Protein AF-A0A1G8K9H3-F1 (afdb_monomer)

Radius of gyration: 11.38 Å; Cα contacts (8 Å, |Δi|>4): 30; chains: 1; bounding box: 22×36×21 Å

Sequence (58 aa):
MRSDSGHNGGVLDTSARLLRLLSLLQTRRDWPGPELAERLGVARRTVRRDVERLRGAR

Secondary structure (DSSP, 8-state):
----------HHHHHHHHHHHHHHHHH-S---HHHHHHHHTS-HHHHHHHHHHHHTT-

Mean predicted aligned error: 6.35 Å

pLDDT: mean 82.4, std 15.7, range [42.59, 93.88]

InterPro domains:
  IPR001034 DeoR-type HTH domain [PS51000] (14-58)
  IPR013196 Helix-turn-helix, type 11 [PF08279] (17-56)
  IPR018356 Transcription regulator, HTH DeoR-type, conserved site [PS00894] (17-51)
  IPR036388 Winged helix-like DNA-binding domain superfamily [G3DSA:1.10.10.10] (3-58)
  IPR036390 Winged helix DNA-binding domain superfamily [SS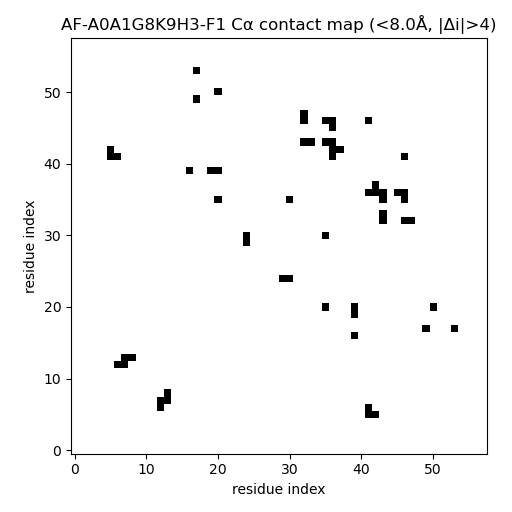F46785] (14-56)

Structure (mmCIF, N/CA/C/O backbone):
data_AF-A0A1G8K9H3-F1
#
_entry.id   AF-A0A1G8K9H3-F1
#
loop_
_atom_site.group_PDB
_atom_site.id
_atom_site.type_symbol
_atom_site.label_atom_id
_atom_site.label_alt_id
_atom_site.label_comp_id
_atom_site.label_asym_id
_atom_site.label_entity_id
_atom_site.label_seq_id
_atom_site.pdbx_PDB_ins_code
_atom_site.Cartn_x
_atom_site.Cartn_y
_atom_site.Cartn_z
_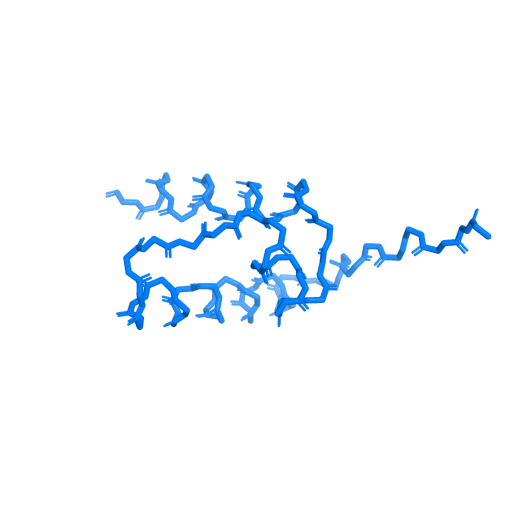atom_site.occupancy
_atom_site.B_iso_or_equiv
_atom_site.auth_seq_id
_atom_site.auth_comp_id
_atom_site.auth_asym_id
_atom_site.auth_atom_id
_atom_site.pdbx_PDB_model_num
ATOM 1 N N . MET A 1 1 ? 1.144 -23.865 -8.337 1.00 42.59 1 MET A N 1
ATOM 2 C CA . MET A 1 1 ? 1.512 -23.085 -7.133 1.00 42.59 1 MET A CA 1
ATOM 3 C C . MET A 1 1 ? 2.880 -22.446 -7.339 1.00 42.59 1 MET A C 1
ATOM 5 O O . MET A 1 1 ? 3.865 -22.959 -6.836 1.00 42.59 1 MET A O 1
ATOM 9 N N . ARG A 1 2 ? 2.947 -21.404 -8.176 1.00 46.09 2 ARG A N 1
ATOM 10 C CA . ARG A 1 2 ? 4.102 -20.524 -8.434 1.00 46.09 2 ARG A CA 1
ATOM 11 C C . ARG A 1 2 ? 3.650 -19.529 -9.504 1.00 46.09 2 ARG A C 1
ATOM 13 O O . ARG A 1 2 ? 3.284 -19.970 -10.581 1.00 46.09 2 ARG A O 1
ATOM 20 N N . SER A 1 3 ? 3.603 -18.253 -9.137 1.00 43.28 3 SER A N 1
ATOM 21 C CA . SER A 1 3 ? 3.918 -17.087 -9.974 1.00 43.28 3 SER A CA 1
ATOM 22 C C . SER A 1 3 ? 3.944 -15.888 -9.039 1.00 43.28 3 SER A C 1
ATOM 24 O O . SER A 1 3 ? 3.003 -15.112 -8.907 1.00 43.28 3 SER A O 1
ATOM 26 N N . ASP A 1 4 ? 5.050 -15.837 -8.304 1.00 48.03 4 ASP A N 1
ATOM 27 C CA . ASP A 1 4 ? 5.529 -14.673 -7.580 1.00 48.03 4 ASP A CA 1
ATOM 28 C C . ASP A 1 4 ? 6.036 -13.665 -8.628 1.00 48.03 4 ASP A C 1
ATOM 30 O O . ASP A 1 4 ? 7.234 -13.491 -8.819 1.00 48.03 4 ASP A O 1
ATOM 34 N N . SER A 1 5 ? 5.128 -13.077 -9.410 1.00 49.81 5 SER A N 1
ATOM 35 C CA . SER A 1 5 ? 5.478 -12.032 -10.374 1.00 49.81 5 SER A CA 1
ATOM 36 C C . SER A 1 5 ? 5.321 -10.691 -9.686 1.00 49.81 5 SER A C 1
ATOM 38 O O . SER A 1 5 ? 4.284 -10.034 -9.746 1.00 49.81 5 SER A O 1
ATOM 40 N N . GLY A 1 6 ? 6.384 -10.305 -8.983 1.00 52.69 6 GLY A N 1
ATOM 41 C CA . GLY A 1 6 ? 6.568 -8.935 -8.552 1.00 52.69 6 GLY A CA 1
ATOM 42 C C . GLY A 1 6 ? 6.502 -8.015 -9.766 1.00 52.69 6 GLY A C 1
ATOM 43 O O . GLY A 1 6 ? 7.391 -8.051 -10.614 1.00 52.69 6 GLY A O 1
ATOM 44 N N . HIS A 1 7 ? 5.466 -7.176 -9.819 1.00 55.84 7 HIS A N 1
ATOM 45 C CA . HIS A 1 7 ? 5.506 -5.915 -10.552 1.00 55.84 7 HIS A CA 1
ATOM 46 C C . HIS A 1 7 ? 6.663 -5.087 -9.969 1.00 55.84 7 HIS A C 1
ATOM 48 O O . HIS A 1 7 ? 6.519 -4.346 -8.999 1.00 55.84 7 HIS A O 1
ATOM 54 N N . ASN A 1 8 ? 7.857 -5.323 -10.503 1.00 59.03 8 ASN A N 1
ATOM 55 C CA . ASN A 1 8 ? 9.032 -4.477 -10.370 1.00 59.03 8 ASN A CA 1
ATOM 56 C C . ASN A 1 8 ? 9.160 -3.704 -11.691 1.00 59.03 8 ASN A C 1
ATOM 58 O O . ASN A 1 8 ? 10.198 -3.717 -12.348 1.00 59.03 8 ASN A O 1
ATOM 62 N N . GLY A 1 9 ? 8.047 -3.108 -12.136 1.00 53.75 9 GLY A N 1
ATOM 63 C CA . GLY A 1 9 ? 8.099 -2.109 -13.191 1.00 53.75 9 GLY A CA 1
ATOM 64 C C . GLY A 1 9 ? 8.869 -0.909 -12.648 1.00 53.75 9 GLY A C 1
ATOM 65 O O . GLY A 1 9 ? 8.873 -0.670 -11.439 1.00 53.75 9 GLY A O 1
ATOM 66 N N . GLY A 1 10 ? 9.569 -0.183 -13.515 1.00 67.00 10 GLY A N 1
ATOM 67 C CA . GLY A 1 10 ? 10.428 0.938 -13.130 1.00 67.00 10 GLY A CA 1
ATOM 68 C C . GLY A 1 10 ? 9.732 2.025 -12.294 1.00 67.00 10 GLY A C 1
ATOM 69 O O . GLY A 1 10 ? 8.564 1.934 -11.933 1.00 67.00 10 GLY A O 1
ATOM 70 N N . VAL A 1 11 ? 10.452 3.106 -11.992 1.00 68.19 11 VAL A N 1
ATOM 71 C CA . VAL A 1 11 ? 9.991 4.205 -11.113 1.00 68.19 11 VAL A CA 1
AT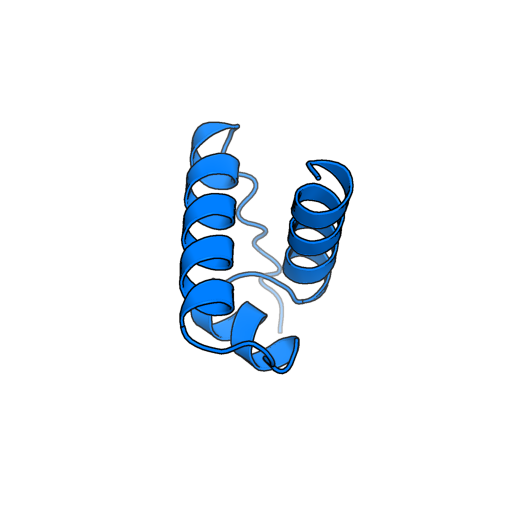OM 72 C C . VAL A 1 11 ? 8.540 4.647 -11.385 1.00 68.19 11 VAL A C 1
ATOM 74 O O . VAL A 1 11 ? 7.804 4.892 -10.435 1.00 68.19 11 VAL A O 1
ATOM 77 N N . LEU A 1 12 ? 8.097 4.659 -12.648 1.00 69.19 12 LEU A N 1
ATOM 78 C CA . LEU A 1 12 ? 6.720 4.985 -13.040 1.00 69.19 12 LEU A CA 1
ATOM 79 C C . LEU A 1 12 ? 5.656 4.006 -12.498 1.00 69.19 12 LEU A C 1
ATOM 81 O O . LEU A 1 12 ? 4.616 4.456 -12.023 1.00 69.19 12 LEU A O 1
ATOM 85 N N . ASP A 1 13 ? 5.921 2.696 -12.492 1.00 83.75 13 ASP A N 1
ATOM 86 C CA . ASP A 1 13 ? 5.028 1.676 -11.911 1.00 83.75 13 ASP A CA 1
ATOM 87 C C . ASP A 1 13 ? 4.948 1.810 -10.384 1.00 83.75 13 ASP A C 1
ATOM 89 O O . ASP A 1 13 ? 3.878 1.720 -9.781 1.00 83.75 13 ASP A O 1
ATOM 93 N N . THR A 1 14 ? 6.082 2.121 -9.749 1.00 85.31 14 THR A N 1
ATOM 94 C CA . THR A 1 14 ? 6.114 2.385 -8.306 1.00 85.31 14 THR A CA 1
ATOM 95 C C . THR A 1 14 ? 5.326 3.647 -7.955 1.0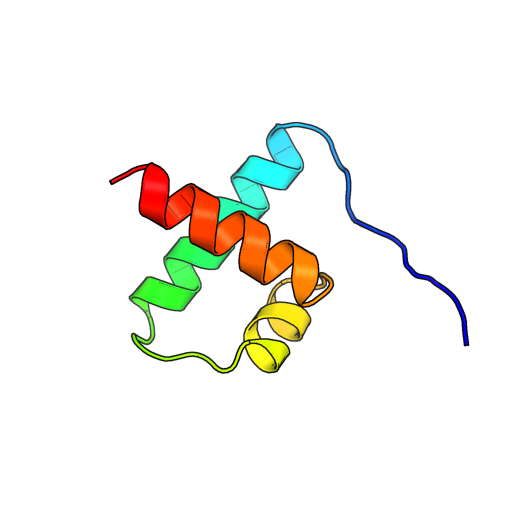0 85.31 14 THR A C 1
ATOM 97 O O . THR A 1 14 ? 4.507 3.608 -7.040 1.00 85.31 14 THR A O 1
ATOM 100 N N . SER A 1 15 ? 5.508 4.747 -8.688 1.00 86.69 15 SER A N 1
ATOM 101 C CA . SER A 1 15 ? 4.761 5.992 -8.464 1.00 86.69 15 SER A CA 1
ATOM 102 C C . SER A 1 15 ? 3.255 5.803 -8.656 1.00 86.69 15 SER A C 1
ATOM 104 O O . SER A 1 15 ? 2.477 6.224 -7.801 1.00 86.69 15 SER A O 1
ATOM 106 N N . ALA A 1 16 ? 2.832 5.113 -9.720 1.00 91.12 16 ALA A N 1
ATOM 107 C CA . ALA A 1 16 ? 1.421 4.810 -9.957 1.00 91.12 16 ALA A CA 1
ATOM 108 C C . ALA A 1 16 ? 0.814 3.968 -8.820 1.00 91.12 16 ALA A C 1
ATOM 110 O O . ALA A 1 16 ? -0.283 4.263 -8.337 1.00 91.12 16 ALA A O 1
ATOM 111 N N . ARG A 1 17 ? 1.546 2.958 -8.333 1.00 92.81 17 ARG A N 1
ATOM 112 C CA . ARG A 1 17 ? 1.109 2.127 -7.205 1.00 92.81 17 ARG A CA 1
ATOM 113 C C . ARG A 1 17 ? 1.003 2.915 -5.899 1.00 92.81 17 ARG A C 1
ATOM 115 O O . ARG A 1 17 ? 0.026 2.732 -5.175 1.00 92.81 17 ARG A O 1
ATOM 122 N N . LEU A 1 18 ? 1.949 3.810 -5.613 1.00 92.94 18 LEU A N 1
ATOM 123 C CA . LEU A 1 18 ? 1.908 4.667 -4.422 1.00 92.94 18 LEU A CA 1
ATOM 124 C C . LEU A 1 18 ? 0.728 5.640 -4.451 1.00 92.94 18 LEU A C 1
ATOM 126 O O . LEU A 1 18 ? 0.040 5.782 -3.443 1.00 92.94 18 LEU A O 1
ATOM 130 N N . LEU A 1 19 ? 0.452 6.263 -5.600 1.00 93.88 19 LEU A N 1
ATOM 131 C CA . LEU A 1 19 ? -0.718 7.130 -5.764 1.00 93.88 19 LEU A CA 1
ATOM 132 C C . LEU A 1 19 ? -2.017 6.350 -5.548 1.00 93.88 19 LEU A C 1
ATOM 134 O O . LEU A 1 19 ? -2.890 6.797 -4.808 1.00 93.88 19 LEU A O 1
ATOM 138 N N . ARG A 1 20 ? -2.122 5.142 -6.113 1.00 92.69 20 ARG A N 1
ATOM 139 C CA . ARG A 1 20 ? -3.296 4.285 -5.915 1.00 92.69 20 ARG A CA 1
ATOM 140 C C . ARG A 1 20 ? -3.464 3.853 -4.457 1.00 92.69 20 ARG A C 1
ATOM 142 O O . ARG A 1 20 ? -4.584 3.860 -3.950 1.00 92.69 20 ARG A O 1
ATOM 149 N N . LEU A 1 21 ? -2.371 3.515 -3.772 1.00 93.00 21 LEU A N 1
ATOM 150 C CA . LEU A 1 21 ? -2.375 3.217 -2.338 1.00 93.00 21 LEU A CA 1
ATOM 151 C C . LEU A 1 21 ? -2.841 4.431 -1.515 1.00 93.00 21 LEU A C 1
ATOM 153 O O . LEU A 1 21 ? -3.690 4.273 -0.641 1.00 93.00 21 LEU A O 1
ATOM 157 N N . LEU A 1 22 ? -2.356 5.638 -1.822 1.00 93.19 22 LEU A N 1
ATOM 158 C CA . LEU A 1 22 ? -2.795 6.875 -1.165 1.00 93.19 22 LEU A CA 1
ATOM 159 C C . LEU A 1 22 ? -4.299 7.118 -1.336 1.00 93.19 22 LEU A C 1
ATOM 161 O O . LEU A 1 22 ? -4.984 7.358 -0.344 1.00 93.19 22 LEU A O 1
ATOM 165 N N . SER A 1 23 ? -4.833 6.989 -2.552 1.00 92.81 23 SER A N 1
ATOM 166 C CA . SER A 1 23 ? -6.271 7.156 -2.800 1.00 92.81 23 SER A CA 1
ATOM 167 C C . SER A 1 23 ? -7.129 6.159 -2.005 1.00 92.81 23 SER A C 1
ATOM 169 O O . SER A 1 23 ? -8.179 6.52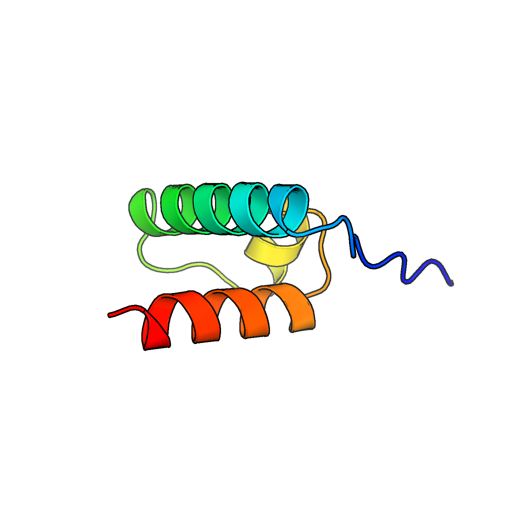6 -1.471 1.00 92.81 23 SER A O 1
ATOM 171 N N . LEU A 1 24 ? -6.679 4.903 -1.86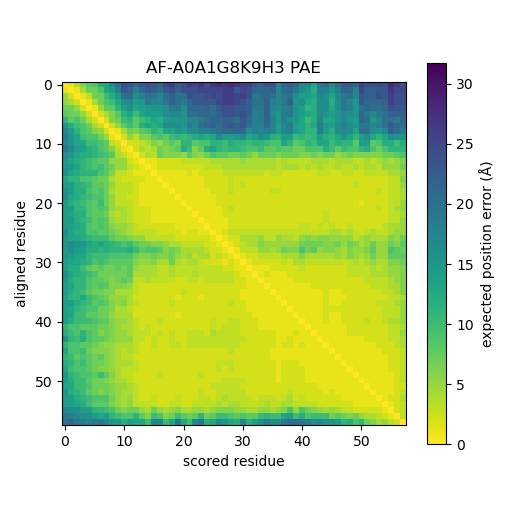9 1.00 92.94 24 LEU A N 1
ATOM 172 C CA . LEU A 1 24 ? -7.372 3.891 -1.059 1.00 92.94 24 LEU A CA 1
ATOM 173 C C . LEU A 1 24 ? -7.388 4.269 0.431 1.00 92.94 24 LEU A C 1
ATOM 175 O O . LEU A 1 24 ? -8.441 4.203 1.068 1.00 92.94 24 LEU A O 1
ATOM 179 N N . LEU A 1 25 ? -6.250 4.710 0.975 1.00 91.25 25 LEU A N 1
ATOM 180 C CA . LEU A 1 25 ? -6.132 5.130 2.378 1.00 91.25 25 LEU A CA 1
ATOM 181 C C . LEU A 1 25 ? -6.917 6.414 2.689 1.00 91.25 25 LEU A C 1
ATOM 183 O O . LEU A 1 25 ? -7.377 6.602 3.812 1.00 91.25 25 LEU A O 1
ATOM 187 N N . GLN A 1 26 ? -7.095 7.291 1.701 1.00 89.88 26 GLN A N 1
ATOM 188 C CA . GLN A 1 26 ? -7.930 8.489 1.832 1.00 89.88 26 GLN A CA 1
ATOM 189 C C . GLN A 1 26 ? -9.427 8.159 1.844 1.00 89.88 26 GLN A C 1
ATOM 191 O O . GLN A 1 26 ? -10.196 8.842 2.511 1.00 89.88 26 GLN A O 1
ATOM 196 N N . THR A 1 27 ? -9.841 7.102 1.139 1.00 91.31 27 THR A N 1
ATOM 197 C CA . THR A 1 27 ? -11.248 6.671 1.086 1.00 91.31 27 THR A CA 1
ATOM 198 C C . THR A 1 27 ? -11.676 5.985 2.385 1.00 91.31 27 THR A C 1
ATOM 200 O O . THR A 1 27 ? -12.807 6.146 2.840 1.00 91.31 27 THR A O 1
ATOM 203 N N . ARG A 1 28 ? -10.775 5.213 3.004 1.00 87.00 28 ARG A N 1
ATOM 204 C CA . ARG A 1 28 ? -11.017 4.536 4.281 1.00 87.00 28 ARG A CA 1
ATOM 205 C C . ARG A 1 28 ? -9.733 4.495 5.099 1.00 87.00 28 ARG A C 1
ATOM 207 O O . ARG A 1 28 ? -8.705 4.031 4.613 1.00 87.00 28 ARG A O 1
ATOM 214 N N . ARG A 1 29 ? -9.832 4.928 6.360 1.00 80.69 29 ARG A N 1
ATOM 215 C CA . ARG A 1 29 ? -8.698 5.024 7.292 1.00 80.69 29 ARG A CA 1
ATOM 216 C C . ARG A 1 29 ? -8.040 3.670 7.579 1.00 80.69 29 ARG A C 1
ATOM 218 O O . ARG A 1 29 ? -6.818 3.610 7.666 1.00 80.69 29 ARG A O 1
ATOM 225 N N . ASP A 1 30 ? -8.838 2.607 7.677 1.00 86.25 30 ASP A N 1
ATOM 226 C CA . ASP A 1 30 ? -8.364 1.275 8.052 1.00 86.25 30 ASP A CA 1
ATOM 227 C C . ASP A 1 30 ? -8.634 0.255 6.950 1.00 86.25 30 ASP A C 1
ATOM 229 O O . ASP A 1 30 ? -9.781 0.017 6.564 1.00 86.25 30 ASP A O 1
ATOM 233 N N . TRP A 1 31 ? -7.563 -0.382 6.485 1.00 89.81 31 TRP A N 1
ATOM 234 C CA . TRP A 1 31 ? -7.617 -1.471 5.521 1.00 89.81 31 TRP A CA 1
ATOM 235 C C . TRP A 1 31 ? -6.853 -2.694 6.036 1.00 89.81 31 TRP A C 1
ATOM 237 O O . TRP A 1 31 ? -5.707 -2.562 6.479 1.00 89.81 31 TRP A O 1
ATOM 247 N N . PRO A 1 32 ? -7.418 -3.904 5.908 1.00 91.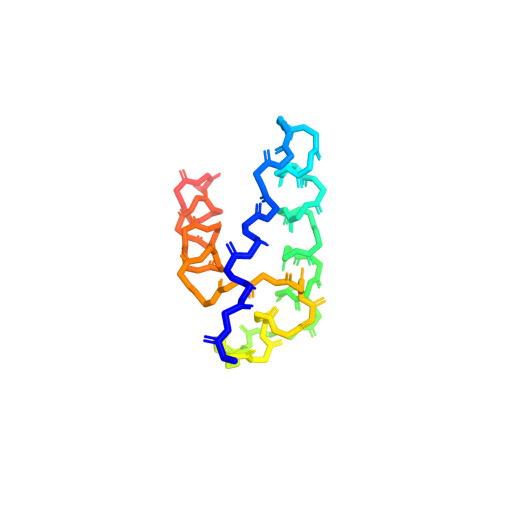50 32 PRO A N 1
ATOM 248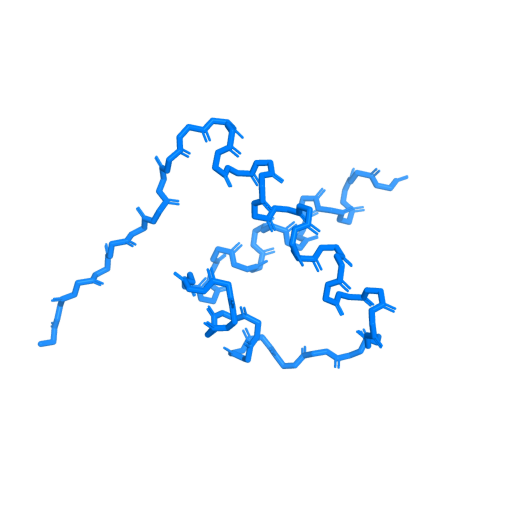 C CA . PRO A 1 32 ? -6.659 -5.132 6.082 1.00 91.50 32 PRO A CA 1
ATOM 249 C C . PRO A 1 32 ? -5.528 -5.231 5.047 1.00 91.50 32 PRO A C 1
ATOM 251 O O . PRO A 1 32 ? -5.737 -5.052 3.847 1.00 91.50 32 PRO A O 1
ATOM 254 N N . GLY A 1 33 ? -4.322 -5.594 5.493 1.00 88.12 33 GLY A N 1
ATOM 255 C CA . GLY A 1 33 ? -3.162 -5.777 4.609 1.00 88.12 33 GLY A CA 1
ATOM 256 C C . GLY A 1 33 ? -3.374 -6.743 3.423 1.00 88.12 33 GLY A C 1
ATOM 257 O O . GLY A 1 33 ? -2.872 -6.452 2.337 1.00 88.12 33 GLY A O 1
ATOM 258 N N . PRO A 1 34 ? -4.100 -7.873 3.576 1.00 91.38 34 PRO A N 1
ATOM 259 C CA . PRO A 1 34 ? -4.450 -8.748 2.452 1.00 91.38 34 PRO A CA 1
ATOM 260 C C . PRO A 1 34 ? -5.380 -8.091 1.425 1.00 91.38 34 PRO A C 1
ATOM 262 O O . PRO A 1 34 ? -5.175 -8.258 0.230 1.00 91.38 34 PRO A O 1
ATOM 265 N N . GLU A 1 35 ? -6.343 -7.285 1.871 1.00 93.31 35 GLU A N 1
ATOM 266 C CA . GLU A 1 35 ? -7.303 -6.636 0.974 1.00 93.31 35 GLU A CA 1
ATOM 267 C C . GLU A 1 35 ? -6.628 -5.554 0.116 1.00 93.31 35 GLU A C 1
ATOM 269 O O . GLU A 1 35 ? -6.893 -5.435 -1.080 1.00 93.31 35 GLU A O 1
ATOM 274 N N . LEU A 1 36 ? -5.683 -4.801 0.691 1.00 93.38 36 LEU A N 1
ATOM 275 C CA . LEU A 1 36 ? -4.849 -3.874 -0.081 1.00 93.38 36 LEU A CA 1
ATOM 276 C C . LEU A 1 36 ? -4.007 -4.602 -1.130 1.00 93.38 36 LEU A C 1
ATOM 278 O O . LEU A 1 36 ? -3.854 -4.107 -2.243 1.00 93.38 36 LEU A O 1
ATOM 282 N N . ALA A 1 37 ? -3.464 -5.766 -0.779 1.00 93.06 37 ALA A N 1
ATOM 283 C CA . ALA A 1 37 ? -2.642 -6.570 -1.676 1.00 93.06 37 ALA A CA 1
ATOM 284 C C . ALA A 1 37 ? -3.448 -7.037 -2.898 1.00 93.06 37 ALA A C 1
ATOM 286 O O . ALA A 1 37 ? -2.994 -6.873 -4.029 1.00 93.06 37 ALA A O 1
ATOM 287 N N . GLU A 1 38 ? -4.671 -7.519 -2.677 1.00 92.75 38 GLU A N 1
ATOM 288 C CA . GLU A 1 38 ? -5.592 -7.916 -3.746 1.00 92.75 38 GLU A CA 1
ATOM 289 C C . GLU A 1 38 ? -5.988 -6.730 -4.633 1.00 92.75 38 GLU A C 1
ATOM 291 O O . GLU A 1 38 ? -5.867 -6.804 -5.855 1.00 92.75 38 GLU A O 1
ATOM 296 N N . ARG A 1 39 ? -6.378 -5.597 -4.038 1.00 91.81 39 ARG A N 1
ATOM 297 C CA . ARG A 1 39 ? -6.799 -4.396 -4.786 1.00 91.81 39 ARG A CA 1
ATOM 298 C C . ARG A 1 39 ? -5.681 -3.763 -5.608 1.00 91.81 39 ARG A C 1
ATOM 300 O O . ARG A 1 39 ? -5.946 -3.167 -6.652 1.00 91.81 39 ARG A O 1
ATOM 307 N N . LEU A 1 40 ? -4.446 -3.857 -5.122 1.00 91.00 40 LEU A N 1
ATOM 308 C CA . LEU A 1 40 ? -3.259 -3.347 -5.803 1.00 91.00 40 LEU A CA 1
ATOM 309 C C . LEU A 1 40 ? -2.623 -4.383 -6.740 1.00 91.00 40 LEU A C 1
ATOM 311 O O . LEU A 1 40 ? -1.724 -4.022 -7.493 1.00 91.00 40 LEU A O 1
ATOM 315 N N . GLY A 1 41 ? -3.066 -5.645 -6.706 1.00 90.56 41 GLY A N 1
ATOM 316 C CA . GLY A 1 41 ? -2.490 -6.726 -7.508 1.00 90.56 41 GLY A CA 1
ATOM 317 C C . GLY A 1 41 ? -1.035 -7.045 -7.148 1.00 90.56 41 GLY A C 1
ATOM 318 O O . GLY A 1 41 ? -0.257 -7.439 -8.014 1.00 90.56 41 GLY A O 1
ATOM 319 N N . VAL A 1 42 ? -0.636 -6.846 -5.887 1.00 91.31 42 VAL A N 1
ATOM 320 C CA . VAL A 1 42 ? 0.742 -7.063 -5.415 1.00 91.31 42 VAL A CA 1
ATOM 321 C C . VAL A 1 42 ? 0.785 -7.938 -4.169 1.00 91.31 42 VAL A C 1
ATOM 323 O O . VAL A 1 42 ? -0.205 -8.128 -3.477 1.00 91.31 42 VAL A O 1
ATOM 326 N N . ALA A 1 43 ? 1.964 -8.454 -3.828 1.00 91.00 43 ALA A N 1
ATOM 327 C CA . ALA A 1 43 ? 2.145 -9.217 -2.600 1.00 91.00 43 ALA A CA 1
ATOM 328 C C . ALA A 1 43 ? 2.027 -8.334 -1.341 1.00 91.00 43 ALA A C 1
ATOM 330 O O . ALA A 1 43 ? 2.466 -7.182 -1.323 1.00 91.00 43 ALA A O 1
ATOM 331 N N . ARG A 1 44 ? 1.567 -8.920 -0.224 1.00 92.19 44 ARG A N 1
ATOM 332 C CA . ARG A 1 44 ? 1.466 -8.241 1.090 1.00 92.19 44 ARG A CA 1
ATOM 333 C C . ARG A 1 44 ? 2.770 -7.563 1.536 1.00 92.19 44 ARG A C 1
ATOM 335 O O . ARG A 1 44 ? 2.744 -6.490 2.130 1.00 92.19 44 ARG A O 1
ATOM 342 N N . ARG A 1 45 ? 3.925 -8.166 1.225 1.00 92.50 45 ARG A N 1
ATOM 343 C CA . ARG A 1 45 ? 5.252 -7.596 1.527 1.00 92.50 45 ARG A CA 1
ATOM 344 C C . ARG A 1 45 ? 5.518 -6.281 0.782 1.00 92.50 45 ARG A C 1
ATOM 346 O O . ARG A 1 45 ? 6.146 -5.392 1.350 1.00 92.50 45 ARG A O 1
ATOM 353 N N . THR A 1 46 ? 5.016 -6.155 -0.449 1.00 92.38 46 THR A N 1
ATOM 354 C CA . THR A 1 46 ? 5.121 -4.941 -1.270 1.00 9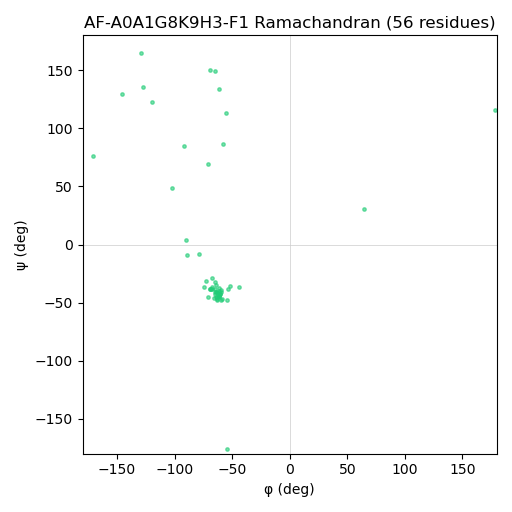2.38 46 THR A CA 1
ATOM 355 C C . THR A 1 46 ? 4.235 -3.846 -0.702 1.00 92.38 46 THR A C 1
ATOM 357 O O . THR A 1 46 ? 4.720 -2.742 -0.493 1.00 92.38 46 THR A O 1
ATOM 360 N N . VAL A 1 47 ? 2.992 -4.180 -0.332 1.00 92.69 47 VAL A N 1
ATOM 361 C CA . VAL A 1 47 ? 2.092 -3.240 0.357 1.00 92.69 47 VAL A CA 1
ATOM 362 C C . VAL A 1 47 ? 2.757 -2.673 1.609 1.00 92.69 47 VAL A C 1
ATOM 364 O O . VAL A 1 47 ? 2.789 -1.462 1.783 1.00 92.69 47 VAL A O 1
ATOM 367 N N . ARG A 1 48 ? 3.356 -3.526 2.454 1.00 92.12 48 ARG A N 1
ATOM 368 C CA . ARG A 1 48 ? 4.064 -3.069 3.659 1.00 92.12 48 ARG A CA 1
ATOM 369 C C . ARG A 1 48 ? 5.201 -2.099 3.322 1.00 92.12 48 ARG A C 1
ATOM 371 O O . ARG A 1 48 ? 5.284 -1.048 3.940 1.00 92.12 48 ARG A O 1
ATOM 378 N N . ARG A 1 49 ? 6.041 -2.415 2.330 1.00 91.19 49 ARG A N 1
ATOM 379 C CA . ARG A 1 49 ? 7.141 -1.532 1.896 1.00 91.19 49 ARG A CA 1
ATOM 380 C C . ARG A 1 49 ? 6.628 -0.179 1.391 1.00 91.19 49 ARG A C 1
ATOM 382 O O . ARG A 1 49 ? 7.211 0.849 1.719 1.00 91.19 49 ARG A O 1
ATOM 389 N N . ASP A 1 50 ? 5.556 -0.188 0.609 1.00 92.25 50 ASP A N 1
ATOM 390 C CA . ASP A 1 50 ? 4.956 1.017 0.039 1.00 92.25 50 ASP A CA 1
ATOM 391 C C . ASP A 1 50 ? 4.305 1.886 1.132 1.00 92.25 50 ASP A C 1
ATOM 393 O O . ASP A 1 50 ? 4.476 3.103 1.129 1.00 92.25 50 ASP A O 1
ATOM 397 N N . VAL A 1 51 ? 3.657 1.273 2.130 1.00 91.50 51 VAL A N 1
ATOM 398 C CA . VAL A 1 51 ? 3.128 1.975 3.314 1.00 91.50 51 VAL A CA 1
ATOM 399 C C . VAL A 1 51 ? 4.247 2.612 4.141 1.00 91.50 51 VAL A C 1
ATOM 401 O O . VAL A 1 51 ? 4.131 3.782 4.498 1.00 91.50 51 VAL A O 1
ATOM 404 N N . GLU A 1 52 ? 5.332 1.887 4.427 1.00 92.19 52 GLU A N 1
ATOM 405 C CA . GLU A 1 52 ? 6.488 2.453 5.142 1.00 92.19 52 GLU A CA 1
ATOM 406 C C . GLU A 1 52 ? 7.092 3.636 4.378 1.00 92.19 52 GLU A C 1
ATOM 408 O O . GLU A 1 52 ? 7.399 4.674 4.962 1.00 92.19 52 GLU A O 1
ATOM 413 N N . ARG A 1 53 ? 7.185 3.527 3.047 1.00 89.25 53 ARG A N 1
ATOM 414 C CA . ARG A 1 53 ? 7.665 4.617 2.192 1.00 89.25 53 ARG A CA 1
ATOM 415 C C . ARG A 1 53 ? 6.773 5.857 2.271 1.00 89.25 53 ARG A C 1
ATOM 417 O O . ARG A 1 53 ? 7.302 6.960 2.325 1.00 89.25 53 ARG A O 1
ATOM 424 N N . LEU A 1 54 ? 5.449 5.692 2.290 1.00 90.06 54 LEU A N 1
ATOM 425 C CA . LEU A 1 54 ? 4.512 6.809 2.462 1.00 90.06 54 LEU A CA 1
ATOM 426 C C . LEU A 1 54 ? 4.604 7.432 3.862 1.00 90.06 54 LEU A C 1
ATOM 428 O O . LEU A 1 54 ? 4.498 8.646 3.992 1.00 90.06 54 LEU A O 1
ATOM 432 N N . ARG A 1 55 ? 4.824 6.621 4.904 1.00 88.81 55 ARG A N 1
ATOM 433 C CA . ARG A 1 55 ? 4.977 7.102 6.288 1.00 88.81 55 ARG A CA 1
ATOM 434 C C . ARG A 1 55 ? 6.272 7.879 6.503 1.00 88.81 55 ARG A C 1
ATOM 436 O O . ARG A 1 55 ? 6.246 8.864 7.225 1.00 88.81 55 ARG A O 1
ATOM 443 N N . GLY A 1 56 ? 7.369 7.453 5.878 1.00 87.81 56 GLY A N 1
ATOM 444 C CA . GLY A 1 56 ? 8.653 8.162 5.913 1.00 87.81 56 GLY A CA 1
ATOM 445 C C . GLY A 1 56 ? 8.735 9.369 4.972 1.00 87.81 56 GLY A C 1
ATOM 446 O O . GLY A 1 56 ? 9.712 10.104 5.021 1.00 87.81 56 GLY A O 1
ATOM 447 N N . ALA A 1 57 ? 7.733 9.563 4.109 1.00 74.50 57 ALA A N 1
ATOM 448 C CA . ALA A 1 57 ? 7.577 10.757 3.278 1.00 74.50 57 ALA A CA 1
ATOM 449 C C . ALA A 1 57 ? 6.740 11.861 3.958 1.00 74.50 57 ALA A C 1
ATOM 451 O O . ALA A 1 57 ? 6.439 12.870 3.320 1.00 74.50 57 ALA A O 1
ATOM 452 N N . ARG A 1 58 ? 6.338 11.653 5.218 1.00 57.84 58 ARG A N 1
ATOM 453 C CA . ARG A 1 58 ? 5.731 12.665 6.086 1.00 57.84 58 ARG A CA 1
ATOM 454 C C . ARG A 1 58 ? 6.813 13.376 6.889 1.00 57.84 58 ARG A C 1
ATOM 456 O O . ARG A 1 58 ? 6.633 14.591 7.113 1.00 57.84 58 ARG A O 1
#

Organism: NCBI:txid633440

Foldseek 3Di:
DDDQDPPPPDPVLLVVLLVVLVVVCVVPVDDDLVVNCVVSVHDSVVNVVSVVVVVVVD

Solvent-accessible surface area (backbone atoms only — not comparable to full-atom values): 3663 Å² total; per-residue (Å²): 145,85,81,89,70,74,85,75,52,60,74,69,52,49,51,54,49,51,53,52,51,49,55,52,48,71,76,39,89,79,74,59,62,67,59,53,11,63,78,68,72,46,54,54,71,54,50,52,55,54,51,52,53,57,61,75,71,108

Nearest PDB structures (foldseek):
  4pcq-assembly2_C  TM=9.282E-01  e=1.310E-01  Mycobacterium tuberculosis H37Rv
  2cfx-assembly1_C  TM=8.379E-01  e=4.080E-01  Bacillus subtilis
  5duk-assembly1_B  TM=7.659E-01  e=9.722E-01  Thermoplasmatales archaeon SCGC AB-539-N05
  1zao-assembly1_A  TM=7.129E-01  e=3.954E+00  Archaeoglobus fulgidus